Protein AF-A0A2A6DEU3-F1 (afdb_monomer_lite)

Sequence (60 aa):
MACGWFFPPGLTAEYLTDRFFDCASYWRINPFELLSMPISEIPLLVSQANRIEQEKRTHG

Radius of gyration: 14.93 Å; chains: 1; bounding box: 33×36×34 Å

Organism: Salmonella enterica (NCBI:txid28901)

pLDDT: mean 82.95, std 11.6, range [40.66, 93.94]

Foldseek 3Di:
DPPPDPDDVPPDPVVVLVVLVVLCVLVVHDSVVSVVDDPVCSVVSVVVSVVVVVVVVVPD

Structure (mmCIF, N/CA/C/O backbone):
data_AF-A0A2A6DEU3-F1
#
_entry.id   AF-A0A2A6DEU3-F1
#
loop_
_atom_site.group_PDB
_atom_site.id
_atom_site.type_symbol
_atom_site.label_atom_id
_atom_site.label_alt_id
_atom_site.label_comp_id
_atom_site.label_asym_id
_atom_site.label_entity_id
_atom_site.label_seq_id
_atom_site.pdbx_PDB_ins_code
_atom_site.Cartn_x
_atom_site.Cartn_y
_atom_site.Cartn_z
_atom_site.occupancy
_atom_site.B_iso_or_equiv
_atom_site.auth_seq_id
_atom_site.auth_comp_id
_atom_site.auth_asym_id
_atom_site.auth_atom_id
_atom_site.pdbx_PDB_model_num
ATOM 1 N N . MET A 1 1 ? 22.584 25.328 -10.978 1.00 40.66 1 MET A N 1
ATOM 2 C CA . MET A 1 1 ? 21.403 24.663 -11.566 1.00 40.66 1 MET A CA 1
ATOM 3 C C . MET A 1 1 ? 21.196 23.374 -10.795 1.00 40.66 1 MET A C 1
ATOM 5 O O . MET A 1 1 ? 21.996 22.462 -10.952 1.00 40.66 1 MET A O 1
ATOM 9 N N . ALA A 1 2 ? 20.232 23.328 -9.875 1.00 46.78 2 ALA A N 1
ATOM 10 C CA . ALA A 1 2 ? 19.899 22.073 -9.214 1.00 46.78 2 ALA A CA 1
ATOM 11 C C . ALA A 1 2 ? 19.247 21.185 -10.276 1.00 46.78 2 ALA A C 1
ATOM 13 O O . ALA A 1 2 ? 18.143 21.482 -10.726 1.00 46.78 2 ALA A O 1
ATOM 14 N N . CYS A 1 3 ? 19.968 20.168 -10.749 1.00 51.66 3 CYS A N 1
ATOM 15 C CA . CYS A 1 3 ? 19.365 19.111 -11.547 1.00 51.66 3 CYS A CA 1
ATOM 16 C C . CYS A 1 3 ? 18.281 18.484 -10.668 1.00 51.66 3 CYS A C 1
ATOM 18 O O . CYS A 1 3 ? 18.590 17.814 -9.683 1.00 51.66 3 CYS A O 1
ATOM 20 N N . GLY A 1 4 ? 17.024 18.815 -10.963 1.00 58.19 4 GLY A N 1
ATOM 21 C CA . GLY A 1 4 ? 15.872 18.250 -10.284 1.00 58.19 4 GLY A CA 1
ATOM 22 C C . GLY A 1 4 ? 15.895 16.753 -10.519 1.00 58.19 4 GLY A C 1
ATOM 23 O O . GLY A 1 4 ? 15.826 16.299 -11.659 1.00 58.19 4 GLY A O 1
ATOM 24 N N . TRP A 1 5 ? 16.066 15.991 -9.448 1.00 64.31 5 TRP A N 1
ATOM 25 C CA . TRP A 1 5 ? 15.918 14.551 -9.505 1.00 64.31 5 TRP A CA 1
ATOM 26 C C . TRP A 1 5 ? 14.495 14.266 -9.996 1.00 64.31 5 TRP A C 1
ATOM 28 O O . TRP A 1 5 ? 13.539 14.789 -9.426 1.00 64.31 5 TRP A O 1
ATOM 38 N N . PHE A 1 6 ? 14.357 13.500 -11.085 1.00 72.44 6 PHE A N 1
ATOM 39 C CA . PHE A 1 6 ? 13.045 13.157 -11.654 1.00 72.44 6 PHE A CA 1
ATOM 40 C C . PHE A 1 6 ? 12.147 12.480 -10.609 1.00 72.44 6 PHE A C 1
ATOM 42 O O . PHE A 1 6 ? 10.940 12.705 -10.577 1.00 72.44 6 PHE A O 1
ATOM 49 N N . PHE A 1 7 ? 12.762 11.712 -9.708 1.00 71.81 7 PHE A N 1
ATOM 50 C CA . PHE A 1 7 ? 12.116 11.160 -8.530 1.00 71.81 7 PHE A CA 1
ATOM 51 C C . PHE A 1 7 ? 12.578 11.883 -7.260 1.00 71.81 7 PHE A C 1
ATOM 53 O O . PHE A 1 7 ? 13.765 12.200 -7.139 1.00 71.81 7 PHE A O 1
ATOM 60 N N . PRO A 1 8 ? 11.675 12.117 -6.292 1.00 76.88 8 PRO A N 1
ATOM 61 C CA . PRO A 1 8 ? 12.050 12.618 -4.979 1.00 76.88 8 PRO A CA 1
ATOM 62 C C . PRO A 1 8 ? 13.151 11.753 -4.344 1.00 76.88 8 PRO A C 1
ATOM 64 O O . PRO A 1 8 ? 13.129 10.528 -4.506 1.00 76.88 8 PRO A O 1
ATOM 67 N N . PRO A 1 9 ? 14.085 12.342 -3.579 1.00 76.12 9 PRO A N 1
ATOM 68 C CA . PRO A 1 9 ? 15.048 11.574 -2.799 1.00 76.12 9 PRO A CA 1
ATOM 69 C C . PRO A 1 9 ? 14.327 10.551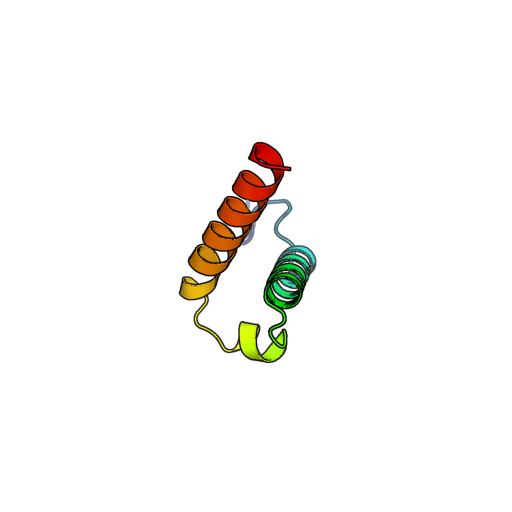 -1.908 1.00 76.12 9 PRO A C 1
ATOM 71 O O . PRO A 1 9 ? 13.401 10.906 -1.183 1.00 76.12 9 PRO A O 1
ATOM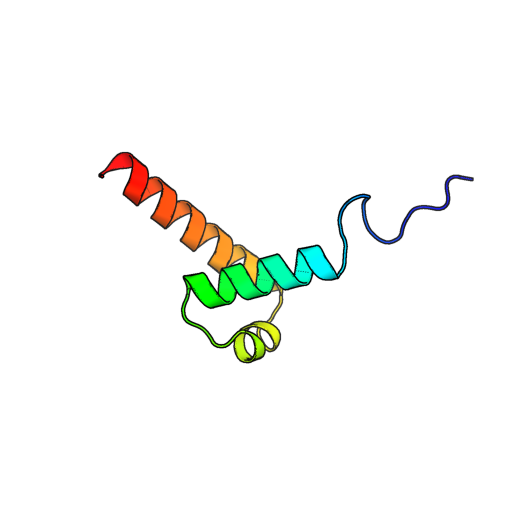 74 N N . GLY A 1 10 ? 14.736 9.283 -1.983 1.00 75.81 10 GLY A N 1
ATOM 75 C CA . GLY A 1 10 ? 14.110 8.177 -1.246 1.00 75.81 10 GLY A CA 1
ATOM 76 C C . GLY A 1 10 ? 12.985 7.451 -1.993 1.00 75.81 10 GLY A C 1
ATOM 77 O O . GLY A 1 10 ? 12.587 6.373 -1.563 1.00 75.81 10 GLY A O 1
ATOM 78 N N . LEU A 1 11 ? 12.514 7.970 -3.132 1.00 79.00 11 LEU A N 1
ATOM 79 C CA . LEU A 1 11 ? 11.603 7.238 -4.008 1.00 79.00 11 LEU 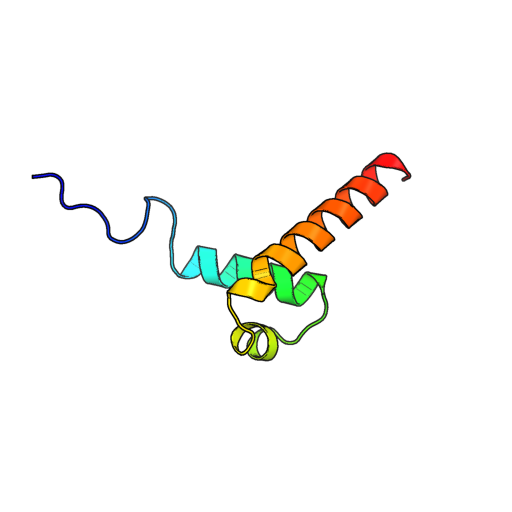A CA 1
ATOM 80 C C . LEU A 1 11 ? 12.416 6.380 -4.988 1.00 79.00 11 LEU A C 1
ATOM 82 O O . LEU A 1 11 ? 12.755 6.812 -6.089 1.00 79.00 11 LEU A O 1
ATOM 86 N N . THR A 1 12 ? 12.769 5.169 -4.562 1.00 84.56 12 THR A N 1
ATOM 87 C CA . THR A 1 12 ? 13.441 4.181 -5.416 1.00 84.56 12 THR A CA 1
ATOM 88 C C . THR A 1 12 ? 12.417 3.272 -6.098 1.00 84.56 12 THR A C 1
ATOM 90 O O . THR A 1 12 ? 11.306 3.074 -5.603 1.00 84.56 12 THR A O 1
ATOM 93 N N . ALA A 1 13 ? 12.787 2.700 -7.247 1.00 82.19 13 ALA A N 1
ATOM 94 C CA . ALA A 1 13 ? 11.958 1.696 -7.919 1.00 82.19 13 ALA A CA 1
ATOM 95 C C . ALA A 1 13 ? 11.713 0.467 -7.023 1.00 82.19 13 ALA A C 1
ATOM 97 O O . ALA A 1 13 ? 10.616 -0.084 -7.021 1.00 82.19 13 ALA A O 1
ATOM 98 N N . GLU A 1 14 ? 12.714 0.087 -6.225 1.00 85.75 14 GLU A N 1
ATOM 99 C CA . GLU A 1 14 ? 12.616 -0.966 -5.210 1.00 85.75 14 GLU A CA 1
ATOM 100 C C . GLU A 1 14 ? 11.555 -0.626 -4.159 1.00 85.75 14 GLU A C 1
ATOM 102 O O . GLU A 1 14 ? 10.605 -1.381 -3.997 1.00 85.75 14 GLU A O 1
ATOM 107 N N . TYR A 1 15 ? 11.613 0.572 -3.565 1.00 84.94 15 TYR A N 1
ATOM 108 C CA . TYR A 1 15 ? 10.622 1.013 -2.582 1.00 84.94 15 TYR A CA 1
ATOM 109 C C . TYR A 1 15 ? 9.194 0.998 -3.145 1.00 84.94 15 TYR A C 1
ATOM 111 O O . TYR A 1 15 ? 8.264 0.547 -2.481 1.00 84.94 15 TYR A O 1
ATOM 119 N N . LEU A 1 16 ? 8.997 1.472 -4.379 1.00 82.31 16 LEU A N 1
ATOM 120 C CA . LEU A 1 16 ? 7.682 1.425 -5.026 1.00 82.31 16 LEU A CA 1
ATOM 121 C C . LEU A 1 16 ? 7.194 -0.012 -5.235 1.00 82.31 16 LEU A C 1
ATOM 123 O O . LEU A 1 16 ? 6.012 -0.287 -5.029 1.00 82.31 16 LEU A O 1
ATOM 127 N N . THR A 1 17 ? 8.100 -0.908 -5.624 1.00 85.00 17 THR A N 1
ATOM 128 C CA . THR A 1 17 ? 7.798 -2.324 -5.846 1.00 85.00 17 THR A CA 1
ATOM 129 C C . THR A 1 17 ? 7.404 -2.996 -4.535 1.00 85.00 17 THR A C 1
ATOM 131 O O . THR A 1 17 ? 6.336 -3.599 -4.470 1.00 85.00 17 THR A O 1
ATOM 134 N N . ASP A 1 18 ? 8.178 -2.810 -3.468 1.00 88.31 18 ASP A N 1
ATOM 135 C CA . ASP A 1 18 ? 7.888 -3.386 -2.151 1.00 88.31 18 ASP A CA 1
ATOM 136 C C . ASP A 1 18 ? 6.509 -2.961 -1.646 1.00 88.31 18 ASP A C 1
ATOM 138 O O . ASP A 1 18 ? 5.691 -3.796 -1.266 1.00 88.31 18 ASP A O 1
ATOM 142 N N . ARG A 1 19 ? 6.183 -1.665 -1.747 1.00 83.31 19 ARG A N 1
ATOM 143 C CA . ARG A 1 19 ? 4.866 -1.153 -1.336 1.00 83.31 19 ARG A CA 1
ATOM 144 C C . ARG A 1 19 ? 3.718 -1.755 -2.141 1.00 83.31 19 ARG A C 1
ATOM 146 O O . ARG A 1 19 ? 2.628 -1.953 -1.603 1.00 83.31 19 ARG A O 1
ATOM 153 N N . PHE A 1 20 ? 3.953 -2.047 -3.416 1.00 85.44 20 PHE A N 1
ATOM 154 C CA . PHE A 1 20 ? 2.987 -2.728 -4.270 1.00 85.44 20 PHE A CA 1
ATOM 155 C C . PHE A 1 20 ? 2.757 -4.173 -3.824 1.00 85.44 20 PHE A C 1
ATOM 157 O O . PHE A 1 20 ? 1.611 -4.604 -3.700 1.00 85.44 20 PHE A O 1
ATOM 164 N N . PHE A 1 21 ? 3.832 -4.910 -3.551 1.00 88.38 21 PHE A N 1
ATOM 165 C CA . PHE A 1 21 ? 3.757 -6.297 -3.095 1.00 88.38 21 PHE A CA 1
ATOM 166 C C . PHE A 1 21 ? 3.149 -6.407 -1.691 1.00 88.38 21 PHE A C 1
ATOM 168 O O . PHE A 1 21 ? 2.331 -7.297 -1.456 1.00 88.38 21 PHE A O 1
ATOM 175 N N . ASP A 1 22 ? 3.452 -5.468 -0.793 1.00 89.75 22 ASP A N 1
ATOM 176 C CA . ASP A 1 22 ? 2.813 -5.356 0.521 1.00 89.75 22 ASP A CA 1
ATOM 177 C C . ASP A 1 22 ? 1.297 -5.158 0.391 1.00 89.75 22 ASP A C 1
ATOM 179 O O . ASP A 1 22 ? 0.512 -5.830 1.064 1.00 89.75 22 ASP A O 1
ATOM 183 N N . CYS A 1 23 ? 0.871 -4.261 -0.507 1.00 89.25 23 CYS A N 1
ATOM 184 C CA . CYS A 1 23 ? -0.544 -4.019 -0.783 1.00 89.25 23 CYS A CA 1
ATOM 185 C C . CYS A 1 23 ? -1.230 -5.283 -1.326 1.00 89.25 23 CYS A C 1
ATOM 187 O O . CYS A 1 23 ? -2.283 -5.683 -0.824 1.00 89.25 23 CYS A O 1
ATOM 189 N N . ALA A 1 24 ? -0.609 -5.954 -2.300 1.00 91.88 24 ALA A N 1
ATOM 190 C CA . ALA A 1 24 ? -1.118 -7.202 -2.866 1.00 91.88 24 ALA A CA 1
ATOM 191 C C . ALA A 1 24 ? -1.264 -8.291 -1.792 1.00 91.88 24 ALA A C 1
ATOM 193 O O . ALA A 1 24 ? -2.302 -8.948 -1.700 1.00 91.88 24 ALA A O 1
ATOM 194 N N . SER A 1 25 ? -0.257 -8.419 -0.926 1.00 92.25 25 SER A N 1
ATOM 195 C CA . SER A 1 25 ? -0.247 -9.354 0.199 1.00 92.25 25 SER A CA 1
ATOM 196 C C . SER A 1 25 ? -1.386 -9.080 1.187 1.00 92.25 25 SER A C 1
ATOM 198 O O . SER A 1 25 ? -2.125 -10.002 1.539 1.00 92.25 25 SER A O 1
ATOM 200 N N . TYR A 1 26 ? -1.597 -7.814 1.573 1.00 93.31 26 TYR A N 1
ATOM 201 C CA . TYR A 1 26 ? -2.669 -7.420 2.496 1.00 93.31 26 TYR A CA 1
ATOM 202 C C . TYR A 1 26 ? -4.051 -7.843 1.989 1.00 93.31 26 TYR A C 1
ATOM 204 O O . TYR A 1 26 ? -4.846 -8.431 2.725 1.00 93.31 26 TYR A O 1
ATOM 212 N N . TRP A 1 27 ? -4.318 -7.584 0.708 1.00 92.31 27 TRP A N 1
ATOM 213 C CA . TRP A 1 27 ? -5.599 -7.886 0.071 1.00 92.31 27 TRP A CA 1
ATOM 214 C C . TRP A 1 27 ? -5.713 -9.320 -0.451 1.00 92.31 27 TRP A C 1
ATOM 216 O O . TRP A 1 27 ? -6.780 -9.707 -0.924 1.00 92.31 27 TRP A O 1
ATOM 226 N N . ARG A 1 28 ? -4.644 -10.121 -0.342 1.00 92.44 28 ARG A N 1
ATOM 227 C CA . ARG A 1 28 ? -4.543 -11.475 -0.914 1.00 92.44 28 ARG A CA 1
ATOM 228 C C . ARG A 1 28 ? -4.810 -11.502 -2.424 1.00 92.44 28 ARG A C 1
ATOM 230 O O . ARG A 1 28 ? -5.407 -12.445 -2.937 1.00 92.44 28 ARG A O 1
ATOM 237 N N . ILE A 1 29 ? -4.363 -10.461 -3.118 1.00 89.81 29 ILE A N 1
ATOM 238 C CA . ILE A 1 29 ? -4.431 -10.327 -4.575 1.00 89.81 29 ILE A CA 1
ATOM 239 C C . ILE A 1 29 ? -3.084 -10.768 -5.151 1.00 89.81 29 ILE A C 1
ATOM 241 O O . ILE A 1 29 ? -2.039 -10.575 -4.528 1.00 89.81 29 ILE A O 1
ATOM 245 N N . ASN A 1 30 ? -3.078 -11.359 -6.346 1.00 89.25 30 ASN A N 1
ATOM 246 C CA . ASN A 1 30 ? -1.824 -11.631 -7.038 1.00 89.25 30 ASN A CA 1
ATOM 247 C C . ASN A 1 30 ? -1.120 -10.292 -7.367 1.00 89.25 30 ASN A C 1
ATOM 249 O O . ASN A 1 30 ? -1.736 -9.425 -7.988 1.00 89.25 30 ASN A O 1
ATOM 253 N N . PRO A 1 31 ? 0.162 -10.092 -7.009 1.00 86.25 31 PRO A N 1
ATOM 254 C CA . PRO A 1 31 ? 0.854 -8.827 -7.265 1.00 86.25 31 PRO A CA 1
ATOM 255 C C . PRO A 1 31 ? 0.882 -8.440 -8.751 1.00 86.25 31 PRO A C 1
ATOM 257 O O . PRO A 1 31 ? 0.822 -7.256 -9.070 1.00 86.25 31 PRO A O 1
ATOM 260 N N . PHE A 1 32 ? 0.893 -9.408 -9.672 1.00 86.81 32 PHE A N 1
ATOM 261 C CA . PHE A 1 32 ? 0.819 -9.140 -11.111 1.00 86.81 32 PHE A CA 1
ATOM 262 C C . PHE A 1 32 ? -0.572 -8.680 -11.566 1.00 86.81 32 PHE A C 1
ATOM 264 O O . PHE A 1 32 ? -0.673 -7.858 -12.474 1.00 86.81 32 PHE A O 1
ATOM 271 N N . GLU A 1 33 ? -1.639 -9.152 -10.918 1.00 86.69 33 GLU A N 1
ATOM 272 C CA . GLU A 1 33 ? -2.993 -8.637 -11.156 1.00 86.69 33 GLU A CA 1
ATOM 273 C C . GLU A 1 33 ? -3.116 -7.207 -10.629 1.00 86.69 33 GLU A C 1
ATOM 275 O O . GLU A 1 33 ? -3.649 -6.345 -11.323 1.00 86.69 33 GLU A O 1
ATOM 280 N N . LEU A 1 34 ? -2.532 -6.915 -9.464 1.00 83.81 34 LEU A N 1
ATOM 281 C CA . LEU A 1 34 ? -2.500 -5.561 -8.910 1.00 83.81 34 LEU A CA 1
ATOM 282 C C . LEU A 1 34 ? -1.727 -4.588 -9.819 1.00 83.81 34 LEU A C 1
ATOM 284 O O . LEU A 1 34 ? -2.164 -3.458 -10.014 1.00 83.81 34 LEU A O 1
ATOM 288 N N . LEU A 1 35 ? -0.618 -5.027 -10.427 1.00 82.19 35 LEU A N 1
ATOM 289 C CA . LEU A 1 35 ? 0.131 -4.240 -11.421 1.00 82.19 35 LEU A CA 1
ATOM 290 C C . LEU A 1 35 ? -0.677 -3.944 -12.693 1.00 82.19 35 LEU A C 1
ATOM 292 O O . LEU A 1 35 ? -0.403 -2.957 -13.373 1.00 82.19 35 LEU A O 1
ATOM 296 N N . SER A 1 36 ? -1.655 -4.792 -13.023 1.00 84.75 36 SER A N 1
ATOM 297 C CA . SER A 1 36 ? -2.553 -4.578 -14.163 1.00 84.75 36 SER A CA 1
ATOM 298 C C . SER A 1 36 ? -3.713 -3.625 -13.852 1.00 84.75 36 SER A C 1
ATOM 300 O 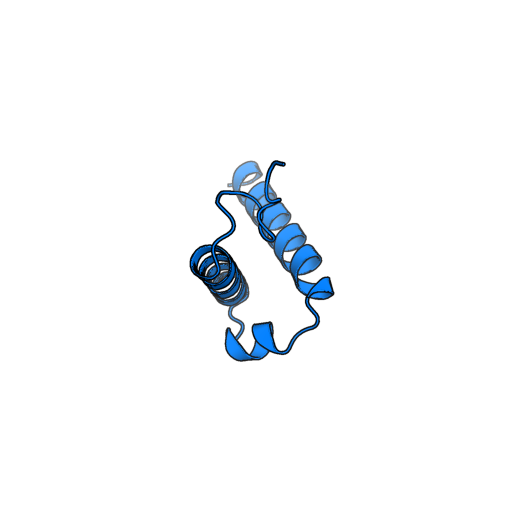O . SER A 1 36 ? -4.390 -3.161 -14.772 1.00 84.75 36 SER A O 1
ATOM 302 N N . MET A 1 37 ? -3.939 -3.303 -12.572 1.00 84.56 37 MET A N 1
ATOM 303 C CA . MET A 1 37 ? -4.967 -2.353 -12.161 1.00 84.56 37 MET A CA 1
ATOM 304 C C . MET A 1 37 ? -4.532 -0.908 -12.440 1.00 84.56 37 MET A C 1
ATOM 306 O O . MET A 1 37 ? -3.342 -0.583 -12.388 1.00 84.56 37 MET A O 1
ATOM 310 N N . PRO A 1 38 ? -5.488 0.005 -12.688 1.00 85.56 38 PRO A N 1
ATOM 311 C CA . PRO A 1 38 ? -5.184 1.424 -12.763 1.00 85.56 38 PRO A CA 1
ATOM 312 C C . PRO A 1 38 ? -4.507 1.904 -11.476 1.00 85.56 38 PRO A C 1
ATOM 314 O O . PRO A 1 38 ? -4.984 1.635 -10.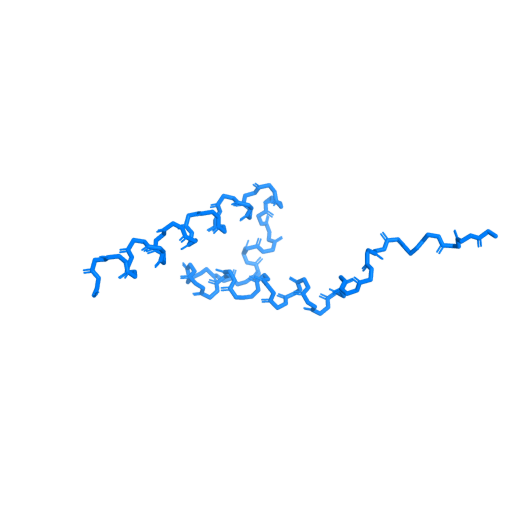373 1.00 85.56 38 PRO A O 1
ATOM 317 N N . ILE A 1 39 ? -3.435 2.690 -11.607 1.00 80.50 39 ILE A N 1
ATOM 318 C CA . ILE A 1 39 ? -2.711 3.249 -10.453 1.00 80.50 39 ILE A CA 1
ATOM 319 C C . ILE A 1 39 ? -3.625 4.081 -9.531 1.00 80.50 39 ILE A C 1
ATOM 321 O O . ILE A 1 39 ? -3.341 4.221 -8.346 1.00 80.50 39 ILE A O 1
ATOM 325 N N . SER A 1 40 ? -4.744 4.595 -10.060 1.00 82.06 40 SER A N 1
ATOM 326 C CA . SER A 1 40 ? -5.785 5.318 -9.320 1.00 82.06 40 SER A CA 1
ATOM 327 C C . SER A 1 40 ? -6.556 4.463 -8.310 1.00 82.06 40 SER A C 1
ATOM 329 O O . SER A 1 40 ? -7.121 5.022 -7.376 1.00 82.06 40 SER A O 1
ATOM 331 N N . GLU A 1 41 ? -6.567 3.138 -8.459 1.00 83.88 41 GLU A N 1
ATOM 332 C CA . GLU A 1 41 ? -7.235 2.217 -7.527 1.00 83.88 41 GLU A CA 1
ATOM 333 C C . GLU A 1 41 ? -6.397 1.962 -6.264 1.00 83.88 41 GLU A C 1
ATOM 335 O O . GLU A 1 41 ? -6.922 1.674 -5.188 1.00 83.88 41 GLU A O 1
ATOM 340 N N . ILE A 1 42 ? -5.075 2.120 -6.357 1.00 82.62 42 ILE A N 1
ATOM 341 C CA . ILE A 1 42 ? -4.151 1.835 -5.252 1.00 82.62 42 ILE A CA 1
ATOM 342 C C . ILE A 1 42 ? -4.374 2.766 -4.055 1.00 82.62 42 ILE A C 1
ATOM 344 O O . ILE A 1 42 ? -4.434 2.259 -2.934 1.00 82.62 42 ILE A O 1
ATOM 348 N N . PRO A 1 43 ? -4.546 4.095 -4.221 1.00 85.38 43 PRO A N 1
ATOM 349 C CA . PRO A 1 43 ? -4.886 4.974 -3.106 1.00 85.38 43 PRO A CA 1
ATOM 350 C C . PRO A 1 43 ? -6.127 4.530 -2.326 1.00 85.38 43 PRO A C 1
ATOM 352 O O . PRO A 1 43 ? -6.139 4.642 -1.099 1.00 85.38 43 PRO A O 1
ATOM 355 N N . LEU A 1 44 ? -7.150 4.002 -3.010 1.00 89.06 44 LEU A N 1
ATOM 356 C CA . LEU A 1 44 ? -8.362 3.504 -2.362 1.00 89.06 44 LEU A CA 1
ATOM 357 C C . LEU A 1 44 ? -8.058 2.261 -1.519 1.00 89.06 44 LEU A C 1
ATOM 359 O O . LEU A 1 44 ? -8.390 2.239 -0.334 1.00 89.06 44 LEU A O 1
ATOM 363 N N . LEU A 1 45 ? -7.364 1.277 -2.098 1.00 87.94 45 LEU A N 1
ATOM 364 C CA . LEU A 1 45 ? -6.938 0.057 -1.402 1.00 87.94 45 LEU A CA 1
ATOM 365 C C . LEU A 1 45 ? -6.072 0.372 -0.174 1.00 87.94 45 LEU A C 1
ATOM 367 O O . LEU A 1 45 ? -6.264 -0.199 0.898 1.00 87.94 45 LEU A O 1
ATOM 371 N N . VAL A 1 46 ? -5.147 1.324 -0.297 1.00 87.94 46 VAL A N 1
ATOM 372 C CA . VAL A 1 46 ? -4.300 1.769 0.818 1.00 87.94 46 VAL A CA 1
ATOM 373 C C . VAL A 1 46 ? -5.130 2.475 1.896 1.00 87.94 46 VAL A C 1
ATOM 375 O O . VAL A 1 46 ? -4.947 2.214 3.085 1.00 87.94 46 VAL A O 1
ATOM 378 N N . SER A 1 47 ? -6.064 3.352 1.515 1.00 89.88 47 SER A N 1
ATOM 379 C CA . SER A 1 47 ? -6.944 4.050 2.462 1.00 89.88 47 SER A CA 1
ATOM 380 C C . SER A 1 47 ? -7.824 3.076 3.249 1.00 89.88 47 SER A C 1
ATOM 382 O O . SER A 1 47 ? -7.925 3.183 4.474 1.00 89.88 47 SER A O 1
ATOM 384 N N . GLN A 1 48 ? -8.404 2.090 2.564 1.00 92.50 48 GLN A N 1
ATOM 385 C CA . GLN A 1 48 ? -9.206 1.037 3.180 1.00 92.50 48 GLN A CA 1
ATOM 386 C C . GLN A 1 48 ? -8.378 0.194 4.156 1.00 92.50 48 GLN A C 1
ATOM 388 O O . GLN A 1 48 ? -8.815 -0.013 5.288 1.00 92.50 48 GLN A O 1
ATOM 393 N N . ALA A 1 49 ? -7.171 -0.227 3.763 1.00 91.94 49 ALA A N 1
ATOM 394 C CA . ALA A 1 49 ? -6.279 -1.001 4.627 1.00 91.94 49 ALA A CA 1
ATOM 395 C C . ALA A 1 49 ? -5.920 -0.223 5.904 1.00 91.94 49 ALA A C 1
ATOM 397 O O . ALA A 1 49 ? -6.056 -0.742 7.011 1.00 91.94 49 ALA A O 1
ATOM 398 N N . ASN A 1 50 ? -5.554 1.055 5.769 1.00 92.19 50 ASN A N 1
ATOM 399 C CA . ASN A 1 50 ? -5.250 1.914 6.915 1.00 92.19 50 ASN A CA 1
ATOM 400 C C . ASN A 1 50 ? -6.442 2.055 7.869 1.00 92.19 50 ASN A C 1
ATOM 402 O O . ASN A 1 50 ? -6.263 1.987 9.085 1.00 92.19 50 ASN A O 1
ATOM 406 N N . ARG A 1 51 ? -7.657 2.223 7.332 1.00 93.38 51 ARG A N 1
ATOM 407 C CA . ARG A 1 51 ? -8.877 2.316 8.141 1.00 93.38 51 ARG A CA 1
ATOM 408 C C . ARG A 1 51 ? -9.147 1.023 8.911 1.00 93.38 51 ARG A C 1
ATOM 410 O O . ARG A 1 51 ? -9.419 1.086 10.105 1.00 93.38 51 ARG A O 1
ATOM 417 N N . ILE A 1 52 ? -9.026 -0.132 8.259 1.00 93.75 52 ILE A N 1
ATOM 418 C CA . ILE A 1 52 ? -9.216 -1.442 8.899 1.00 93.75 52 ILE A CA 1
ATOM 419 C C . ILE A 1 52 ? -8.196 -1.644 10.025 1.00 93.75 52 ILE A C 1
ATOM 421 O O . ILE A 1 52 ? -8.562 -2.054 11.125 1.00 93.75 52 ILE A O 1
ATOM 425 N N . GLU A 1 53 ? -6.919 -1.338 9.786 1.00 92.69 53 GLU A N 1
ATOM 426 C CA . GLU A 1 53 ? -5.881 -1.460 10.816 1.00 92.69 53 GLU A CA 1
ATOM 427 C C . GLU A 1 53 ? -6.098 -0.496 11.984 1.00 92.69 53 GLU A C 1
ATOM 429 O O . GLU A 1 53 ? -5.862 -0.855 13.139 1.00 92.69 53 GLU A O 1
ATOM 434 N N . GLN A 1 54 ? -6.588 0.714 11.713 1.00 93.62 54 GLN A N 1
ATOM 435 C CA . GLN A 1 54 ? -6.971 1.649 12.762 1.00 93.62 54 GLN A CA 1
ATOM 436 C C . GLN A 1 54 ? -8.130 1.095 13.601 1.00 93.62 54 GLN A C 1
ATOM 438 O O . GLN A 1 54 ? -8.036 1.078 14.826 1.00 93.62 54 GLN A O 1
ATOM 443 N N . GLU A 1 55 ? -9.183 0.582 12.962 1.00 93.94 55 GLU A N 1
ATOM 444 C CA . GLU A 1 55 ? -10.338 -0.005 13.649 1.00 93.94 55 GLU A CA 1
ATOM 445 C C . GLU A 1 55 ? -9.940 -1.221 14.504 1.00 93.94 55 GLU A C 1
ATOM 447 O O . GLU A 1 55 ? -10.374 -1.307 15.655 1.00 93.94 55 GLU A O 1
ATOM 452 N N . LYS A 1 56 ? -9.057 -2.100 14.004 1.00 92.12 56 LYS A N 1
ATOM 453 C CA . LYS A 1 56 ? -8.499 -3.236 14.764 1.00 92.12 56 LYS A CA 1
ATOM 454 C C . LYS A 1 56 ? -7.731 -2.796 16.008 1.00 92.12 56 LYS A C 1
ATOM 456 O O . LYS A 1 56 ? -7.845 -3.438 17.041 1.00 92.12 56 LYS A O 1
ATOM 461 N N . ARG A 1 57 ? -6.951 -1.714 15.921 1.00 89.38 57 ARG A N 1
ATOM 462 C CA . ARG A 1 57 ? -6.186 -1.181 17.064 1.00 89.38 57 ARG A CA 1
ATOM 463 C C . ARG A 1 57 ? -7.070 -0.515 18.112 1.00 89.38 57 ARG A C 1
ATOM 465 O O . ARG A 1 57 ? -6.686 -0.460 19.270 1.00 89.38 57 ARG A O 1
ATOM 472 N N . THR A 1 58 ? -8.203 0.055 17.706 1.00 86.06 58 THR A N 1
ATOM 473 C CA . THR A 1 58 ? -9.129 0.733 18.626 1.00 86.06 58 THR A CA 1
ATOM 474 C C . THR A 1 58 ? -10.074 -0.239 19.337 1.00 86.06 58 THR A C 1
ATOM 476 O O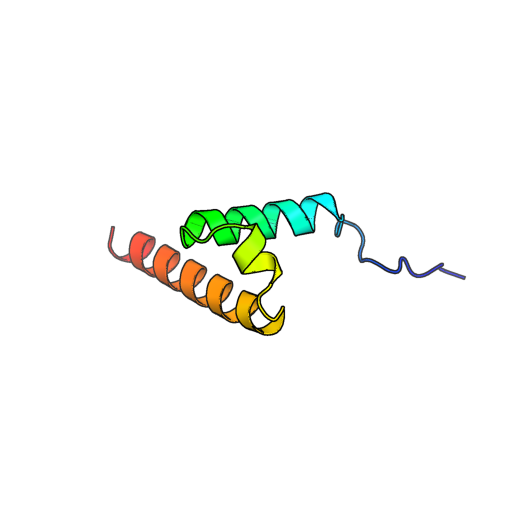 . THR A 1 58 ? -10.504 0.056 20.447 1.00 86.06 58 THR A O 1
ATOM 479 N N . HIS A 1 59 ? -10.391 -1.384 18.724 1.00 75.38 59 HIS A N 1
ATOM 480 C CA . HIS A 1 59 ? -11.355 -2.360 19.258 1.00 75.38 59 HIS A CA 1
ATOM 481 C C . HIS A 1 59 ? -10.735 -3.716 19.643 1.00 75.38 59 HIS A C 1
ATOM 483 O O . HIS A 1 59 ? -11.479 -4.648 19.950 1.00 75.38 59 HIS A O 1
ATOM 489 N N . GLY A 1 60 ? -9.407 -3.836 19.578 1.00 55.81 60 GLY A N 1
ATOM 490 C CA . GLY A 1 60 ? -8.636 -5.027 19.947 1.00 55.81 60 GLY A CA 1
ATOM 491 C C . GLY A 1 60 ? -7.979 -4.907 21.311 1.00 55.81 60 GLY A C 1
ATOM 492 O O . GLY A 1 60 ? -7.620 -3.771 21.694 1.00 55.81 60 GLY A O 1
#

Secondary structure (DSSP, 8-state):
-----SS-TT--HHHHHHHHHHHHHHHT--HHHHHHS-GGGHHHHHHHHHHHHHHHHHH-